Protein AF-K2CW13-F1 (afdb_monomer_lite)

Secondary structure (DSSP, 8-state):
-----------------------------EEEEETTEEEEEEEEEEETTTTHHHHHTSTTTT-HHHHHHHHHHHTTTT--BGGGSSB--BEEEEEETTEEEEEEEETTEEEEEEEETTSEEEEEEEEEPPP----TTHHHHHHHHHHHHHHHHHHHT-

Radius of gyration: 27.87 Å; chains: 1; bounding box: 63×43×88 Å

Structure (mmCIF, N/CA/C/O backbone):
data_AF-K2CW13-F1
#
_entry.id   AF-K2CW13-F1
#
loop_
_atom_site.group_PDB
_atom_site.id
_atom_site.type_symbol
_atom_site.label_atom_id
_atom_site.label_alt_id
_atom_site.label_comp_id
_atom_site.label_asym_id
_atom_site.label_entity_id
_atom_site.label_seq_id
_atom_site.pdbx_PDB_ins_code
_atom_site.Cartn_x
_atom_site.Cartn_y
_atom_site.Cartn_z
_atom_site.occupancy
_atom_site.B_iso_or_equiv
_atom_site.auth_seq_id
_atom_site.auth_comp_id
_atom_site.auth_asym_id
_atom_site.auth_atom_id
_atom_site.pdbx_PDB_model_num
ATOM 1 N N . MET A 1 1 ? 45.386 -23.802 71.457 1.00 42.25 1 MET A N 1
ATOM 2 C CA . MET A 1 1 ? 45.455 -24.164 70.024 1.00 42.25 1 MET A CA 1
ATOM 3 C C . MET A 1 1 ? 44.033 -24.290 69.498 1.00 42.25 1 MET A C 1
ATOM 5 O O . MET A 1 1 ? 43.290 -25.119 70.003 1.00 42.25 1 MET A O 1
ATOM 9 N N . LYS A 1 2 ? 43.620 -23.392 68.598 1.00 40.75 2 LYS A N 1
ATOM 10 C CA . LYS A 1 2 ? 42.256 -23.270 68.054 1.00 40.75 2 LYS A CA 1
ATOM 11 C C . LYS A 1 2 ? 42.367 -23.424 66.534 1.00 40.75 2 LYS A C 1
ATOM 13 O O . LYS A 1 2 ? 43.020 -22.599 65.908 1.00 40.75 2 LYS A O 1
ATOM 18 N N . PHE A 1 3 ? 41.774 -24.471 65.968 1.00 42.25 3 PHE A N 1
ATOM 19 C CA . PHE A 1 3 ? 41.676 -24.670 64.520 1.00 42.25 3 PHE A CA 1
ATOM 20 C C . PHE A 1 3 ? 40.305 -24.183 64.033 1.00 42.25 3 PHE A C 1
ATOM 22 O O . PHE A 1 3 ? 39.299 -24.739 64.475 1.00 42.25 3 PHE A O 1
ATOM 29 N N . PRO A 1 4 ? 40.219 -23.193 63.129 1.00 51.72 4 PRO A N 1
ATOM 30 C CA . PRO A 1 4 ? 38.994 -22.936 62.390 1.00 51.72 4 PRO A CA 1
ATOM 31 C C . PRO A 1 4 ? 39.028 -23.671 61.043 1.00 51.72 4 PRO A C 1
ATOM 33 O O . PRO A 1 4 ? 39.761 -23.305 60.128 1.00 51.72 4 PRO A O 1
ATOM 36 N N . ILE A 1 5 ? 38.196 -24.706 60.924 1.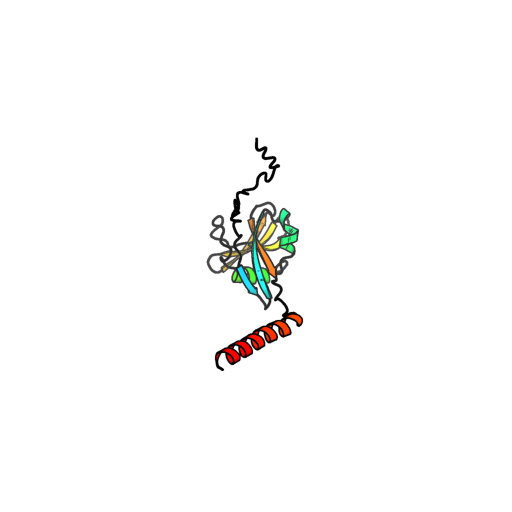00 50.09 5 ILE A N 1
ATOM 37 C CA . ILE A 1 5 ? 37.717 -25.220 59.639 1.00 50.09 5 ILE A CA 1
ATOM 38 C C . ILE A 1 5 ? 36.464 -24.406 59.308 1.00 50.09 5 ILE A C 1
ATOM 40 O O . ILE A 1 5 ? 35.412 -24.641 59.896 1.00 50.09 5 ILE A O 1
ATOM 44 N N . LEU A 1 6 ? 36.557 -23.461 58.373 1.00 47.31 6 LEU A N 1
ATOM 45 C CA . LEU A 1 6 ? 35.381 -22.916 57.696 1.00 47.31 6 LEU A CA 1
ATOM 46 C C . LEU A 1 6 ? 35.555 -23.096 56.194 1.00 47.31 6 LEU A C 1
ATOM 48 O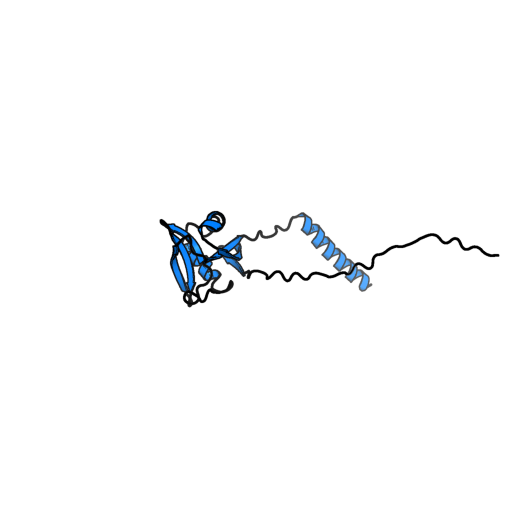 O . LEU A 1 6 ? 36.368 -22.464 55.526 1.00 47.31 6 LEU A O 1
ATOM 52 N N . ARG A 1 7 ? 34.790 -24.075 55.726 1.00 47.31 7 ARG A N 1
ATOM 53 C CA . ARG A 1 7 ? 34.577 -24.469 54.347 1.00 47.31 7 ARG A CA 1
ATOM 54 C C . ARG A 1 7 ? 34.001 -23.294 53.558 1.00 47.31 7 ARG A C 1
ATOM 56 O O . ARG A 1 7 ? 33.029 -22.688 53.988 1.00 47.31 7 ARG A O 1
ATOM 63 N N . SER A 1 8 ? 34.605 -23.049 52.398 1.00 51.62 8 SER A N 1
ATOM 64 C CA . SER A 1 8 ? 33.920 -22.911 51.107 1.00 51.62 8 SER A CA 1
ATOM 65 C C . SER A 1 8 ? 32.455 -22.467 51.188 1.00 51.62 8 SER A C 1
ATOM 67 O O . SER A 1 8 ? 31.573 -23.292 51.408 1.00 51.62 8 SER A O 1
ATOM 69 N N . LEU A 1 9 ? 32.198 -21.185 50.930 1.00 46.78 9 LEU A N 1
ATOM 70 C CA . LEU A 1 9 ? 30.940 -20.739 50.344 1.00 46.78 9 LEU A CA 1
ATOM 71 C C . LEU A 1 9 ? 31.186 -19.504 49.472 1.00 46.78 9 LEU A C 1
ATOM 73 O O . LEU A 1 9 ? 31.734 -18.499 49.914 1.00 46.78 9 LEU A O 1
ATOM 77 N N . ASN A 1 10 ? 30.680 -19.624 48.250 1.00 43.72 10 ASN A N 1
ATOM 78 C CA . ASN A 1 10 ? 30.161 -18.546 47.419 1.00 43.72 10 ASN A CA 1
ATOM 79 C C . ASN A 1 10 ? 31.161 -17.792 46.544 1.00 43.72 10 ASN A C 1
ATOM 81 O O . ASN A 1 10 ? 31.398 -16.594 46.661 1.00 43.72 10 ASN A O 1
ATOM 85 N N . ASN A 1 11 ? 31.629 -18.552 45.553 1.00 42.72 11 ASN A N 1
ATOM 86 C CA . ASN A 1 11 ? 31.643 -18.140 44.152 1.00 42.72 11 ASN A CA 1
ATOM 87 C C . ASN A 1 11 ? 30.624 -17.036 43.812 1.00 42.72 11 ASN A C 1
ATOM 89 O O . ASN A 1 11 ? 29.453 -17.137 44.170 1.00 42.72 11 ASN A O 1
ATOM 93 N N . LEU A 1 12 ? 31.121 -16.065 43.039 1.00 48.78 12 LEU A N 1
ATOM 94 C CA . LEU A 1 12 ? 30.488 -15.384 41.906 1.00 48.78 12 LEU A CA 1
ATOM 95 C C . LEU A 1 12 ? 28.958 -15.254 41.914 1.00 48.78 12 LEU A C 1
ATOM 97 O O . LEU A 1 12 ? 28.261 -16.249 41.771 1.00 48.78 12 LEU A O 1
ATOM 101 N N . LEU A 1 13 ? 28.474 -14.010 41.842 1.00 45.06 13 LEU A N 1
ATOM 102 C CA . LEU A 1 13 ? 27.585 -13.522 40.770 1.00 45.06 13 LEU A CA 1
ATOM 103 C C . LEU A 1 13 ? 27.118 -12.103 41.126 1.00 45.06 13 LEU A C 1
ATOM 105 O O . LEU A 1 13 ? 26.062 -11.910 41.718 1.00 45.06 13 LEU A O 1
ATOM 109 N N . VAL A 1 14 ? 27.888 -11.088 40.735 1.00 48.19 14 VAL A N 1
ATOM 110 C CA .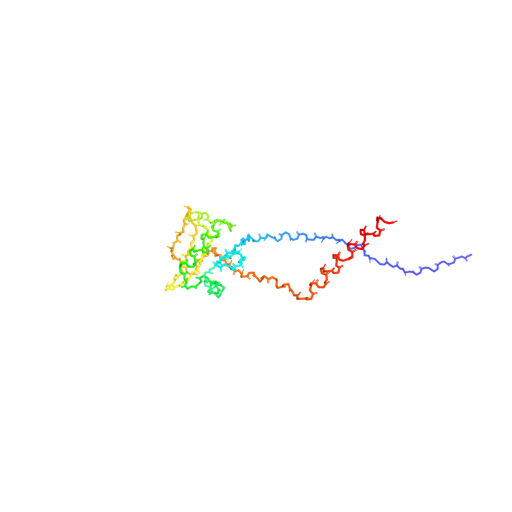 VAL A 1 14 ? 27.300 -9.767 40.473 1.00 48.19 14 VAL A CA 1
ATOM 111 C C . VAL A 1 14 ? 27.113 -9.707 38.965 1.00 48.19 14 VAL A C 1
ATOM 113 O O . VAL A 1 14 ? 28.024 -9.358 38.220 1.00 48.19 14 VAL A O 1
ATOM 116 N N . VAL A 1 15 ? 25.948 -10.178 38.517 1.00 54.81 15 VAL A N 1
ATOM 117 C CA . VAL A 1 15 ? 25.512 -10.096 37.122 1.00 54.81 15 VAL A CA 1
ATOM 118 C C . VAL A 1 15 ? 25.311 -8.624 36.796 1.00 54.81 15 VAL A C 1
ATOM 120 O O . VAL A 1 15 ? 24.417 -7.969 37.329 1.00 54.81 15 VAL A O 1
ATOM 123 N N . SER A 1 16 ? 26.170 -8.100 35.930 1.00 48.97 16 SER A N 1
ATOM 124 C CA . SER A 1 16 ? 26.002 -6.800 35.298 1.00 48.97 16 SER A CA 1
ATOM 125 C C . SER A 1 16 ? 24.709 -6.818 34.482 1.00 48.97 16 SER A C 1
ATOM 127 O O . SER A 1 16 ? 24.643 -7.432 33.419 1.00 48.97 16 SER A O 1
ATOM 129 N N . LEU A 1 17 ? 23.670 -6.153 34.983 1.00 50.22 17 LEU A N 1
ATOM 130 C CA . LEU A 1 17 ? 22.433 -5.922 34.249 1.00 50.22 17 LEU A CA 1
ATOM 131 C C . LEU A 1 17 ? 22.676 -4.799 33.224 1.00 50.22 17 LEU A C 1
ATOM 133 O O . LEU A 1 17 ? 22.233 -3.667 33.405 1.00 50.22 17 LEU A O 1
ATOM 137 N N . LEU A 1 18 ? 23.420 -5.099 32.152 1.00 50.62 18 LEU A N 1
ATOM 138 C CA . LEU A 1 18 ? 23.347 -4.312 30.922 1.00 50.62 18 LEU A CA 1
ATOM 139 C C . LEU A 1 18 ? 21.972 -4.595 30.312 1.00 50.62 18 LEU A C 1
ATOM 141 O O . LEU A 1 18 ? 21.799 -5.522 29.521 1.00 50.62 18 LEU A O 1
ATOM 145 N N . ALA A 1 19 ? 20.976 -3.811 30.719 1.00 56.56 19 ALA A N 1
ATOM 146 C CA . ALA A 1 19 ? 19.743 -3.682 29.967 1.00 56.56 19 ALA A CA 1
ATOM 147 C C . ALA A 1 19 ? 20.119 -3.074 28.613 1.00 56.56 19 ALA A C 1
ATOM 149 O O . ALA A 1 19 ? 20.285 -1.865 28.469 1.00 56.56 19 ALA A O 1
ATOM 150 N N . LEU A 1 20 ? 20.330 -3.954 27.638 1.00 49.06 20 LEU A N 1
ATOM 151 C CA . LEU A 1 20 ? 20.455 -3.620 26.237 1.00 49.06 20 LEU A CA 1
ATOM 152 C C . LEU A 1 20 ? 19.111 -3.004 25.831 1.00 49.06 20 LEU A C 1
ATOM 154 O O . LEU A 1 20 ? 18.177 -3.707 25.453 1.00 49.06 20 LEU A O 1
ATOM 158 N N . THR A 1 21 ? 18.975 -1.686 25.973 1.00 52.69 21 THR A N 1
ATOM 159 C CA . THR A 1 21 ? 17.891 -0.938 25.342 1.00 52.69 21 THR A CA 1
ATOM 160 C C . THR A 1 21 ? 18.175 -0.969 23.849 1.00 52.69 21 THR A C 1
ATOM 162 O O . THR A 1 21 ? 18.742 -0.035 23.287 1.00 52.69 21 THR A O 1
ATOM 165 N N . ALA A 1 22 ? 17.843 -2.091 23.214 1.00 51.03 22 ALA A N 1
ATOM 166 C CA . ALA A 1 22 ? 17.699 -2.164 21.780 1.00 51.03 22 ALA A CA 1
ATOM 167 C C . ALA A 1 22 ? 16.523 -1.249 21.435 1.00 51.03 22 ALA A C 1
ATOM 169 O O . ALA A 1 22 ? 15.362 -1.665 21.454 1.00 51.03 22 ALA A O 1
ATOM 170 N N . SER A 1 23 ? 16.832 0.023 21.191 1.00 44.94 23 SER A N 1
ATOM 171 C CA . SER A 1 23 ? 15.977 0.963 20.487 1.00 44.94 23 SER A CA 1
ATOM 172 C C . SER A 1 23 ? 15.757 0.399 19.087 1.00 44.94 23 SER A C 1
ATOM 174 O O . SER A 1 23 ? 16.433 0.751 18.126 1.00 44.94 23 SER A O 1
ATOM 176 N N . HIS A 1 24 ? 14.828 -0.550 18.985 1.00 48.22 24 HIS A N 1
ATOM 177 C CA . HIS A 1 24 ? 14.263 -0.949 17.713 1.00 48.22 24 HIS A CA 1
ATOM 178 C C . HIS A 1 24 ? 13.614 0.313 17.159 1.00 48.22 24 HIS A C 1
ATOM 180 O O . HIS A 1 24 ? 12.687 0.843 17.772 1.00 48.22 24 HIS A O 1
ATOM 186 N N . ALA A 1 25 ? 14.146 0.833 16.053 1.00 49.09 25 ALA A N 1
ATOM 187 C CA . ALA A 1 25 ? 13.483 1.880 15.299 1.00 49.09 25 ALA A CA 1
ATOM 188 C C . ALA A 1 25 ? 12.070 1.374 14.986 1.00 49.09 25 ALA A C 1
ATOM 190 O O . ALA A 1 25 ? 11.897 0.456 14.183 1.00 49.09 25 ALA A O 1
ATOM 191 N N . GLN A 1 26 ? 11.069 1.889 15.701 1.00 56.00 26 GLN A N 1
ATOM 192 C CA . GLN A 1 26 ? 9.682 1.544 15.441 1.00 56.00 26 GLN A CA 1
ATOM 193 C C . GLN A 1 26 ? 9.359 2.089 14.056 1.00 56.00 26 GLN A C 1
ATOM 195 O O . GLN A 1 26 ? 9.422 3.298 13.831 1.00 56.00 26 GLN A O 1
ATOM 200 N N . ALA A 1 27 ? 9.066 1.190 13.115 1.00 66.31 27 ALA A N 1
ATOM 201 C CA . ALA A 1 27 ? 8.508 1.583 11.833 1.00 66.31 27 ALA A CA 1
ATOM 202 C C . ALA A 1 27 ? 7.269 2.453 12.092 1.00 66.31 27 ALA A C 1
ATOM 204 O O . ALA A 1 27 ? 6.463 2.134 12.974 1.00 66.31 27 ALA A O 1
ATOM 205 N N . ALA A 1 28 ? 7.140 3.561 11.356 1.00 80.00 28 ALA A N 1
ATOM 206 C CA . ALA A 1 28 ? 5.985 4.437 11.479 1.00 80.00 28 ALA A CA 1
ATOM 207 C C . ALA A 1 28 ? 4.705 3.614 11.272 1.00 80.00 28 ALA A C 1
ATOM 209 O O . ALA A 1 28 ? 4.605 2.831 10.323 1.00 80.00 28 ALA A O 1
ATOM 210 N N . SER A 1 29 ? 3.753 3.769 12.189 1.00 87.44 29 SER A N 1
ATOM 211 C CA . SER A 1 29 ? 2.453 3.111 12.115 1.00 87.44 29 SER A CA 1
ATOM 212 C C . SER A 1 29 ? 1.341 4.137 12.257 1.00 87.44 29 SER A C 1
ATOM 214 O O . SER A 1 29 ? 1.481 5.121 12.985 1.00 87.44 29 SER A O 1
ATOM 216 N N . PHE A 1 30 ? 0.244 3.917 11.543 1.00 90.88 30 PHE A N 1
ATOM 217 C CA . PHE A 1 30 ? -0.907 4.809 11.527 1.00 90.88 30 PHE A CA 1
ATOM 218 C C . PHE A 1 30 ? -2.186 3.986 11.603 1.00 90.88 30 PHE A C 1
ATOM 220 O O . PHE A 1 30 ? -2.336 3.006 10.885 1.00 90.88 30 PHE A O 1
ATOM 227 N N . GLN A 1 31 ? -3.117 4.370 12.471 1.00 92.00 31 GLN A N 1
ATOM 228 C CA . GLN A 1 31 ? -4.386 3.665 12.629 1.00 92.00 31 GLN A CA 1
ATOM 229 C C . GLN A 1 31 ? -5.516 4.493 12.027 1.00 92.00 31 GLN A C 1
ATOM 231 O O . GLN A 1 31 ? -5.662 5.669 12.356 1.00 92.00 31 GLN A O 1
ATOM 236 N N . ALA A 1 32 ? -6.333 3.874 11.175 1.00 89.62 32 ALA A N 1
ATOM 237 C CA . ALA A 1 32 ? -7.526 4.506 10.624 1.00 89.62 32 ALA A CA 1
ATOM 238 C C . ALA A 1 32 ? -8.653 3.494 10.411 1.00 89.62 32 ALA A C 1
ATOM 240 O O . ALA A 1 32 ? -8.418 2.333 10.076 1.00 89.62 32 ALA A O 1
ATOM 241 N N . ALA A 1 33 ? -9.889 3.959 10.588 1.00 92.25 33 ALA A N 1
ATOM 242 C CA . ALA A 1 33 ? -11.083 3.186 10.284 1.00 92.25 33 ALA A CA 1
ATOM 243 C C . ALA A 1 33 ? -11.553 3.491 8.856 1.00 92.25 33 ALA A C 1
ATOM 245 O O . ALA A 1 33 ? -11.826 4.644 8.525 1.00 92.25 33 ALA A O 1
ATOM 246 N N . ILE A 1 34 ? -11.669 2.461 8.016 1.00 91.12 34 ILE A N 1
ATOM 247 C CA . ILE A 1 34 ? -12.135 2.579 6.628 1.00 91.12 34 ILE A CA 1
ATOM 248 C C . ILE A 1 34 ? -13.273 1.585 6.426 1.00 91.12 34 ILE A C 1
ATOM 250 O O . ILE A 1 34 ? -13.109 0.388 6.649 1.00 91.12 34 ILE A O 1
ATOM 254 N N . GLY A 1 35 ? -14.453 2.085 6.046 1.00 87.50 35 GLY A N 1
ATOM 255 C CA . GLY A 1 35 ? -15.636 1.238 5.855 1.00 87.50 35 GLY A CA 1
ATOM 256 C C . GLY A 1 35 ? -16.091 0.499 7.122 1.00 87.50 35 GLY A C 1
ATOM 257 O O . GLY A 1 35 ? -16.650 -0.584 7.022 1.00 87.50 35 GLY A O 1
ATOM 258 N N . GLY A 1 36 ? -15.822 1.051 8.312 1.00 86.50 36 GLY A N 1
ATOM 259 C CA . GLY A 1 36 ? -16.175 0.434 9.599 1.00 86.50 36 GLY A CA 1
ATOM 260 C C . GLY A 1 36 ? -15.165 -0.590 10.129 1.00 86.50 36 GLY A C 1
ATOM 261 O O . GLY A 1 36 ? -15.346 -1.094 11.233 1.00 86.50 36 GLY A O 1
ATOM 262 N N . THR A 1 37 ? -14.085 -0.873 9.395 1.00 90.38 37 THR A N 1
ATOM 263 C CA . THR A 1 37 ? -12.985 -1.728 9.862 1.00 90.38 37 THR A CA 1
ATOM 264 C C . THR A 1 37 ? -11.789 -0.874 10.269 1.00 90.38 37 THR A C 1
ATOM 266 O O . THR A 1 37 ? -11.343 -0.028 9.494 1.00 90.38 37 THR A O 1
ATOM 269 N N . SER A 1 38 ? -11.262 -1.099 11.474 1.00 92.50 38 SER A N 1
ATOM 270 C CA . SER A 1 38 ? -10.019 -0.474 11.933 1.00 92.50 38 SER A CA 1
ATOM 271 C C . SER A 1 38 ? -8.813 -1.189 11.337 1.00 92.50 38 SER A C 1
ATOM 273 O O . SER A 1 38 ? -8.672 -2.405 11.470 1.00 92.50 38 SER A O 1
ATOM 275 N N . TYR A 1 39 ? -7.928 -0.427 10.708 1.00 93.75 39 TYR A N 1
ATOM 276 C CA . TYR A 1 39 ? -6.684 -0.918 10.133 1.00 93.75 39 TYR A CA 1
ATOM 277 C C . TYR A 1 39 ? -5.493 -0.265 10.823 1.00 93.75 39 TYR A C 1
ATOM 279 O O . TYR A 1 39 ? -5.491 0.942 11.067 1.00 93.75 39 TYR A O 1
ATOM 287 N N . ASN A 1 40 ? -4.462 -1.066 11.081 1.00 93.88 40 ASN A N 1
ATOM 288 C CA . ASN A 1 40 ? -3.129 -0.576 11.390 1.00 93.88 40 ASN A CA 1
ATOM 289 C C . ASN A 1 40 ? -2.287 -0.603 10.112 1.00 93.88 40 ASN A C 1
ATOM 291 O O . ASN A 1 40 ? -2.059 -1.667 9.532 1.00 93.88 40 ASN A O 1
ATOM 295 N N . PHE A 1 41 ? -1.861 0.574 9.680 1.00 94.25 41 PHE A N 1
ATOM 296 C CA . PHE A 1 41 ? -1.039 0.793 8.509 1.00 94.25 41 PHE A CA 1
ATOM 297 C C . PHE A 1 41 ? 0.428 0.894 8.881 1.00 94.25 41 PHE A C 1
ATOM 299 O O . PHE A 1 41 ? 0.792 1.599 9.820 1.00 94.25 41 PHE A O 1
ATOM 306 N N . THR A 1 42 ? 1.272 0.259 8.081 1.00 93.94 42 THR A N 1
ATOM 307 C CA . THR A 1 42 ? 2.726 0.411 8.109 1.00 93.94 42 THR A CA 1
ATOM 308 C C . THR A 1 42 ? 3.255 0.442 6.678 1.00 93.94 42 THR A C 1
ATOM 310 O O . THR A 1 42 ? 2.491 0.413 5.707 1.00 93.94 42 THR A O 1
ATOM 313 N N . THR A 1 43 ? 4.574 0.523 6.531 1.00 93.31 43 THR A N 1
ATOM 314 C CA . THR A 1 43 ? 5.228 0.473 5.226 1.00 93.31 43 THR A CA 1
ATOM 315 C C . THR A 1 43 ? 6.233 -0.658 5.143 1.00 93.31 43 THR A C 1
ATOM 317 O O . THR A 1 43 ? 6.931 -0.947 6.116 1.00 93.31 43 THR A O 1
ATOM 320 N N . ILE A 1 44 ? 6.369 -1.229 3.952 1.00 93.25 44 ILE A N 1
ATOM 321 C CA . ILE A 1 44 ? 7.473 -2.121 3.595 1.00 93.25 44 ILE A CA 1
ATOM 322 C C . ILE A 1 44 ? 8.244 -1.521 2.423 1.00 93.25 44 ILE A C 1
ATOM 324 O O . ILE A 1 44 ? 7.646 -0.932 1.525 1.00 93.25 44 ILE A O 1
ATOM 328 N N . THR A 1 45 ? 9.565 -1.671 2.421 1.00 92.44 45 THR A N 1
ATOM 329 C CA . THR A 1 45 ? 10.422 -1.213 1.322 1.00 92.44 45 THR A CA 1
ATOM 330 C C . THR A 1 45 ? 11.088 -2.413 0.668 1.00 92.44 45 THR A C 1
ATOM 332 O O . THR A 1 45 ? 11.674 -3.250 1.351 1.00 92.44 45 THR A O 1
ATOM 335 N N . GLY A 1 46 ? 11.004 -2.502 -0.655 1.00 93.12 46 GLY A N 1
ATOM 336 C CA . GLY A 1 46 ? 11.556 -3.617 -1.420 1.00 93.12 46 GLY A CA 1
ATOM 337 C C . GLY A 1 46 ? 11.045 -3.610 -2.851 1.00 93.12 46 GLY A C 1
ATOM 338 O O . GLY A 1 46 ? 10.490 -2.611 -3.310 1.00 93.12 46 GLY A O 1
ATOM 339 N N . THR A 1 47 ? 11.213 -4.723 -3.559 1.00 96.00 47 THR A N 1
AT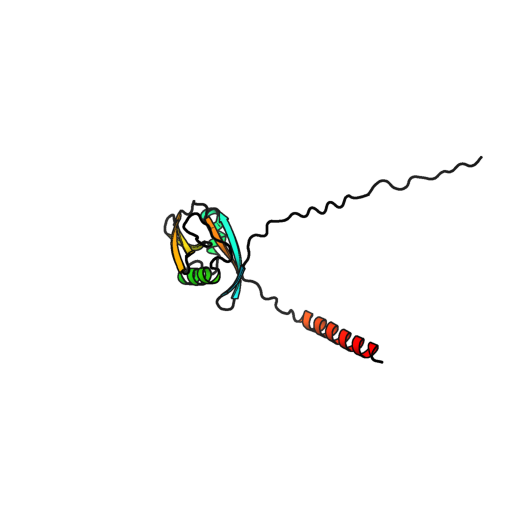OM 340 C CA . THR A 1 47 ? 10.618 -4.882 -4.890 1.00 96.00 47 THR A CA 1
ATOM 341 C C . THR A 1 47 ? 9.181 -5.387 -4.788 1.00 96.00 47 THR A C 1
ATOM 343 O O . THR A 1 47 ? 8.798 -6.014 -3.794 1.00 96.00 47 THR A O 1
ATOM 346 N N . TYR A 1 48 ? 8.370 -5.138 -5.821 1.00 95.88 48 TYR A N 1
ATOM 347 C CA . TYR A 1 48 ? 7.030 -5.725 -5.886 1.00 95.88 48 TYR A CA 1
ATOM 348 C C . TYR A 1 48 ? 7.111 -7.254 -5.952 1.00 95.88 48 TYR A C 1
ATOM 350 O O . TYR A 1 48 ? 6.322 -7.936 -5.307 1.00 95.88 48 TYR A O 1
ATOM 358 N N . ASN A 1 49 ? 8.068 -7.796 -6.714 1.00 96.94 49 ASN A N 1
ATOM 359 C CA . ASN A 1 49 ? 8.219 -9.241 -6.884 1.00 96.94 49 ASN A CA 1
ATOM 360 C C . ASN A 1 49 ? 8.504 -9.960 -5.562 1.00 96.94 49 ASN A C 1
ATOM 362 O O . ASN A 1 49 ? 7.857 -10.967 -5.284 1.00 96.94 49 ASN A O 1
ATOM 366 N N . ASP A 1 50 ? 9.392 -9.417 -4.729 1.00 97.75 50 ASP A N 1
ATOM 367 C CA . ASP A 1 50 ? 9.736 -10.033 -3.440 1.00 97.75 50 ASP A CA 1
ATOM 368 C C . ASP A 1 50 ? 8.574 -9.971 -2.439 1.00 97.75 50 ASP A C 1
ATOM 370 O O . ASP A 1 50 ? 8.434 -10.837 -1.579 1.00 97.75 50 ASP A O 1
ATOM 374 N N . ASN A 1 51 ? 7.710 -8.959 -2.566 1.00 97.19 51 ASN A N 1
ATOM 375 C CA . ASN A 1 51 ? 6.604 -8.707 -1.643 1.00 97.19 51 ASN A CA 1
ATOM 376 C C . ASN A 1 51 ? 5.229 -9.060 -2.229 1.00 97.19 51 ASN A C 1
ATOM 378 O O . ASN A 1 51 ? 4.204 -8.739 -1.625 1.00 97.19 51 ASN A O 1
ATOM 382 N N . GLN A 1 52 ? 5.171 -9.727 -3.387 1.00 97.19 52 GLN A N 1
ATOM 383 C CA . GLN A 1 52 ? 3.934 -9.913 -4.151 1.00 97.19 52 GLN A CA 1
ATOM 384 C C . GLN A 1 52 ? 2.826 -10.564 -3.318 1.00 97.19 52 GLN A C 1
ATOM 386 O O . GLN A 1 52 ? 1.688 -10.098 -3.341 1.00 97.19 52 GLN A O 1
ATOM 391 N N . ALA A 1 53 ? 3.144 -11.622 -2.570 1.00 97.50 53 ALA A N 1
ATOM 392 C CA . ALA A 1 53 ? 2.165 -12.339 -1.753 1.00 97.50 53 ALA A CA 1
ATOM 393 C C . ALA A 1 53 ? 1.537 -11.439 -0.675 1.00 97.50 53 ALA A C 1
ATOM 395 O O . ALA A 1 53 ? 0.335 -11.501 -0.434 1.00 97.50 53 ALA A O 1
ATOM 396 N N . GLN A 1 54 ? 2.334 -10.561 -0.061 1.00 97.12 54 GLN A N 1
ATOM 397 C CA . GLN A 1 54 ? 1.850 -9.617 0.942 1.00 97.12 54 GLN A CA 1
ATOM 398 C C . GLN A 1 54 ? 1.091 -8.444 0.312 1.00 97.12 54 GLN A C 1
ATOM 400 O O . GLN A 1 54 ? 0.086 -8.003 0.859 1.00 97.12 54 GLN A O 1
ATOM 405 N N . LEU A 1 55 ? 1.545 -7.931 -0.833 1.00 97.50 55 LEU A N 1
ATOM 406 C CA . LEU A 1 55 ? 0.883 -6.818 -1.520 1.00 97.50 55 LEU A CA 1
ATOM 407 C C . LEU A 1 55 ? -0.456 -7.241 -2.136 1.00 97.50 55 LEU A C 1
ATOM 409 O O . LEU A 1 55 ? -1.412 -6.473 -2.109 1.00 97.50 55 LEU A O 1
ATOM 413 N N . SER A 1 56 ? -0.545 -8.472 -2.641 1.00 97.38 56 SER A N 1
ATOM 414 C CA . SER A 1 56 ? -1.779 -9.027 -3.212 1.00 97.38 56 SER A CA 1
ATOM 415 C C . SER A 1 56 ? -2.809 -9.476 -2.175 1.00 97.38 56 SER A C 1
ATOM 417 O O . SER A 1 56 ? -3.974 -9.642 -2.523 1.00 97.38 56 SER A O 1
ATOM 419 N N . SER A 1 57 ? -2.416 -9.627 -0.905 1.00 97.38 57 SER A N 1
ATOM 420 C CA . SER A 1 57 ? -3.342 -9.912 0.199 1.00 97.38 57 SER A CA 1
ATOM 421 C C . SER A 1 57 ? -3.957 -8.658 0.823 1.00 97.38 57 SER A C 1
ATOM 423 O O . SER A 1 57 ? -4.802 -8.765 1.713 1.00 97.38 57 SER A O 1
ATOM 425 N N . GLN A 1 58 ? -3.545 -7.466 0.380 1.00 97.50 58 GLN A N 1
ATOM 426 C CA . GLN A 1 58 ? -4.076 -6.213 0.904 1.00 97.50 58 GLN A CA 1
ATOM 427 C C . GLN A 1 58 ? -5.548 -6.028 0.512 1.00 97.50 58 GLN A C 1
ATOM 429 O O . GLN A 1 58 ? -5.933 -6.366 -0.607 1.00 97.50 58 GLN A O 1
ATOM 434 N N . PRO A 1 59 ? -6.382 -5.433 1.386 1.00 96.19 59 PRO A N 1
ATOM 435 C CA . PRO A 1 59 ? -7.827 -5.349 1.167 1.00 96.19 59 PRO A CA 1
ATOM 436 C C . PRO A 1 59 ? -8.220 -4.489 -0.042 1.00 96.19 59 PRO A C 1
ATOM 438 O O . PRO A 1 59 ? -9.315 -4.646 -0.569 1.00 96.19 59 PRO A O 1
ATOM 441 N N . TRP A 1 60 ? -7.343 -3.589 -0.496 1.00 97.31 60 TRP A N 1
ATOM 442 C CA . TRP A 1 60 ? -7.554 -2.784 -1.702 1.00 97.31 60 TRP A CA 1
ATOM 443 C C . TRP A 1 60 ? -7.056 -3.442 -2.994 1.00 97.31 60 TRP A C 1
ATOM 445 O O . TRP A 1 60 ? -7.253 -2.883 -4.076 1.00 97.31 60 TRP A O 1
ATOM 455 N N . PHE A 1 61 ? -6.380 -4.590 -2.914 1.00 97.56 61 PHE A N 1
ATOM 456 C CA . PHE A 1 61 ? -5.839 -5.238 -4.101 1.00 97.56 61 PHE A CA 1
ATOM 457 C C . PHE A 1 61 ? -6.970 -5.686 -5.038 1.00 97.56 61 PHE A C 1
ATOM 459 O O . PHE A 1 61 ? -8.009 -6.178 -4.604 1.00 97.56 61 PHE A O 1
ATOM 466 N N . GLY A 1 62 ? -6.793 -5.465 -6.339 1.00 97.62 62 GLY A N 1
ATOM 467 C CA . GLY A 1 62 ? -7.819 -5.654 -7.364 1.00 97.62 62 GLY A CA 1
ATOM 468 C C . GLY A 1 62 ? -8.753 -4.455 -7.575 1.00 97.62 62 GLY A C 1
ATOM 469 O O . GLY A 1 62 ? -9.579 -4.503 -8.484 1.00 97.62 62 GLY A O 1
ATOM 470 N N . SER A 1 63 ? -8.639 -3.372 -6.792 1.00 97.50 63 SER A N 1
ATOM 471 C CA . SER A 1 63 ? -9.523 -2.205 -6.912 1.00 97.50 63 SER A CA 1
ATOM 472 C C . SER A 1 63 ? -8.784 -0.872 -6.770 1.00 97.50 63 SER A C 1
ATOM 474 O O . SER A 1 63 ? -8.418 -0.445 -5.674 1.00 97.50 63 SER A O 1
ATOM 476 N N . ALA A 1 64 ? -8.641 -0.153 -7.887 1.00 97.25 64 ALA A N 1
ATOM 477 C CA . ALA A 1 64 ? -8.048 1.186 -7.904 1.00 97.25 64 ALA A CA 1
ATOM 478 C C . ALA A 1 64 ? -8.838 2.194 -7.047 1.00 97.25 64 ALA A C 1
ATOM 480 O O . ALA A 1 64 ? -8.246 3.053 -6.396 1.00 97.25 64 ALA A O 1
ATOM 481 N N . SER A 1 65 ? -10.172 2.092 -7.017 1.00 97.06 65 SER A N 1
ATOM 482 C CA . SER A 1 65 ? -11.028 2.987 -6.226 1.00 97.06 65 SER A CA 1
ATOM 483 C C . SER A 1 65 ? -10.879 2.749 -4.723 1.00 97.06 65 SER A C 1
ATOM 485 O O . SER A 1 65 ? -10.856 3.700 -3.937 1.00 97.06 65 SER A O 1
ATOM 487 N N . LEU A 1 66 ? -10.711 1.489 -4.311 1.00 96.50 66 LEU A N 1
ATOM 488 C CA . LEU A 1 66 ? -10.450 1.157 -2.916 1.00 96.50 66 LEU A CA 1
ATOM 489 C C . LEU A 1 66 ? -9.039 1.598 -2.514 1.00 96.50 66 LEU A C 1
ATOM 491 O O . LEU A 1 66 ? -8.876 2.242 -1.482 1.00 96.50 66 LEU A O 1
ATOM 495 N N . ALA A 1 67 ? -8.042 1.371 -3.373 1.00 97.19 67 ALA A N 1
ATOM 496 C CA . ALA A 1 67 ? -6.680 1.855 -3.149 1.00 97.19 67 ALA A CA 1
ATOM 497 C C . ALA A 1 67 ? -6.631 3.384 -3.013 1.00 97.19 67 ALA A C 1
ATOM 499 O O . ALA A 1 67 ? -5.929 3.903 -2.153 1.00 97.19 67 ALA A O 1
ATOM 500 N N . ASN A 1 68 ? -7.440 4.106 -3.793 1.00 96.69 68 ASN A N 1
ATOM 501 C CA . ASN A 1 68 ? -7.599 5.555 -3.688 1.00 96.69 68 ASN A CA 1
ATOM 502 C C . ASN A 1 68 ? -8.175 6.004 -2.339 1.00 96.69 68 ASN A C 1
ATOM 504 O O . ASN A 1 68 ? -7.640 6.914 -1.704 1.00 96.69 68 ASN A O 1
ATOM 508 N N . THR A 1 69 ? -9.224 5.323 -1.876 1.00 96.12 69 THR A N 1
ATOM 509 C CA . THR A 1 69 ? -9.836 5.591 -0.567 1.00 96.12 69 THR A CA 1
ATOM 510 C C . THR A 1 69 ? -8.812 5.411 0.554 1.00 96.12 69 THR A C 1
ATOM 512 O O . THR A 1 69 ? -8.675 6.269 1.426 1.00 96.12 69 THR A O 1
ATOM 515 N N . PHE A 1 70 ? -8.045 4.322 0.497 1.00 95.56 70 PHE A N 1
ATOM 516 C CA . PHE A 1 70 ? -7.003 4.011 1.469 1.00 95.56 70 PHE A CA 1
ATOM 517 C C . PHE A 1 70 ? -5.833 5.004 1.412 1.00 95.56 70 PHE A C 1
ATOM 519 O O . PHE A 1 70 ? -5.426 5.523 2.451 1.00 95.56 70 PHE A O 1
ATOM 526 N N . ALA A 1 71 ? -5.349 5.341 0.216 1.00 94.81 71 ALA A N 1
ATOM 527 C CA . ALA A 1 71 ? -4.289 6.328 0.027 1.00 94.81 71 ALA A CA 1
ATOM 528 C C . ALA A 1 71 ? -4.686 7.715 0.548 1.00 94.81 71 ALA A C 1
ATOM 530 O O . ALA A 1 71 ? -3.884 8.378 1.198 1.00 94.81 71 ALA A O 1
ATOM 531 N N . THR A 1 72 ? -5.934 8.131 0.326 1.00 93.75 72 THR A N 1
ATOM 532 C CA . THR A 1 72 ? -6.462 9.397 0.855 1.00 93.75 72 THR A CA 1
ATOM 533 C C . THR A 1 72 ? -6.541 9.369 2.382 1.00 93.75 72 THR A C 1
ATOM 535 O O . THR A 1 72 ? -6.099 10.310 3.036 1.00 93.75 72 THR A O 1
ATOM 538 N N . ALA A 1 73 ? -7.041 8.276 2.968 1.00 92.56 73 ALA A N 1
ATOM 539 C CA . ALA A 1 73 ? -7.149 8.136 4.420 1.00 92.56 73 ALA A CA 1
ATOM 540 C C . ALA A 1 73 ? -5.779 8.154 5.121 1.00 92.56 73 ALA A C 1
ATOM 542 O O . ALA A 1 73 ? -5.628 8.768 6.176 1.00 92.56 73 ALA A O 1
ATOM 543 N N . VAL A 1 74 ? -4.773 7.502 4.532 1.00 91.69 74 VAL A N 1
ATOM 544 C CA . VAL A 1 74 ? -3.410 7.469 5.080 1.00 91.69 74 VAL A CA 1
ATOM 545 C C . VAL A 1 74 ? -2.654 8.769 4.800 1.00 91.69 74 VAL A C 1
ATOM 547 O O . VAL A 1 74 ? -1.916 9.238 5.670 1.00 91.69 74 VAL A O 1
ATOM 550 N N . SER A 1 75 ? -2.858 9.393 3.637 1.00 89.56 75 SER A N 1
ATOM 551 C CA . SER A 1 75 ? -2.167 10.619 3.220 1.00 89.56 75 SER A CA 1
ATOM 552 C C . SER A 1 75 ? -0.640 10.504 3.413 1.00 89.56 75 SER A C 1
ATOM 554 O O . SER A 1 75 ? -0.018 9.576 2.899 1.00 89.56 75 SER A O 1
ATOM 556 N N . PHE A 1 76 ? -0.033 11.413 4.186 1.00 85.19 76 PHE A N 1
ATOM 557 C CA . PHE A 1 76 ? 1.393 11.415 4.535 1.00 85.19 76 PHE A CA 1
ATOM 558 C C . PHE A 1 76 ? 1.681 10.912 5.961 1.00 85.19 76 PHE A C 1
ATOM 560 O O . PHE A 1 76 ? 2.799 11.066 6.447 1.00 85.19 76 PHE A O 1
ATOM 567 N N . ASN A 1 77 ? 0.709 10.308 6.659 1.00 85.88 77 ASN A N 1
ATOM 568 C CA . ASN A 1 77 ? 0.889 9.886 8.060 1.00 85.88 77 ASN A CA 1
ATOM 569 C C . ASN A 1 77 ? 1.968 8.803 8.242 1.00 85.88 77 ASN A C 1
ATOM 571 O O . ASN A 1 77 ? 2.523 8.660 9.326 1.00 85.88 77 ASN A O 1
ATOM 575 N N . LEU A 1 78 ? 2.288 8.060 7.181 1.00 83.44 78 LEU A N 1
ATOM 576 C CA . LEU A 1 78 ? 3.376 7.076 7.149 1.00 83.44 78 LEU A CA 1
ATOM 577 C C . LEU A 1 78 ? 4.673 7.637 6.534 1.00 83.44 78 LEU A C 1
ATOM 579 O O . LEU A 1 78 ? 5.584 6.881 6.206 1.00 83.44 78 LEU A O 1
ATOM 583 N N . GLY A 1 79 ? 4.757 8.958 6.367 1.00 80.31 79 GLY A N 1
ATOM 584 C CA . GLY A 1 79 ? 5.849 9.647 5.689 1.00 80.31 79 GLY A CA 1
ATOM 585 C C . GLY A 1 79 ? 5.627 9.805 4.184 1.00 80.31 79 GLY A C 1
ATOM 586 O O . GLY A 1 79 ? 4.630 9.356 3.618 1.00 80.31 79 GLY A O 1
ATOM 587 N N . GLY A 1 80 ? 6.576 10.476 3.538 1.00 69.81 80 GLY A N 1
ATOM 588 C CA . GLY A 1 80 ? 6.618 10.661 2.093 1.00 69.81 80 GLY A CA 1
ATOM 589 C C . GLY A 1 80 ? 8.029 10.433 1.565 1.00 69.81 80 GLY A C 1
ATOM 590 O O . GLY A 1 80 ? 9.021 10.713 2.238 1.00 69.81 80 GLY A O 1
ATOM 591 N N . THR A 1 81 ? 8.124 9.915 0.349 1.00 60.22 81 THR A N 1
ATOM 592 C CA . THR A 1 81 ? 9.382 9.779 -0.384 1.00 60.22 81 THR A CA 1
ATOM 593 C C . THR A 1 81 ? 9.592 11.022 -1.244 1.00 60.22 81 THR A C 1
ATOM 595 O O . THR A 1 81 ? 8.819 11.293 -2.162 1.00 60.22 81 THR A O 1
ATOM 598 N N . VAL A 1 82 ? 10.665 11.768 -0.970 1.00 53.25 82 VAL A N 1
ATOM 599 C CA . VAL A 1 82 ? 11.033 13.002 -1.695 1.00 53.25 82 VAL A CA 1
ATOM 600 C C . VAL A 1 82 ? 11.504 12.761 -3.135 1.00 53.25 82 VAL A C 1
ATOM 602 O O . VAL A 1 82 ? 11.519 13.689 -3.937 1.00 53.25 82 VAL A O 1
ATOM 605 N N . ASN A 1 83 ? 11.841 11.520 -3.497 1.00 48.75 83 ASN A N 1
ATOM 606 C CA . ASN A 1 83 ? 12.487 11.200 -4.777 1.00 48.75 83 ASN A CA 1
ATOM 607 C C . ASN A 1 83 ? 11.599 11.383 -6.024 1.00 48.75 83 ASN A C 1
ATOM 609 O O . ASN A 1 83 ? 12.127 11.372 -7.130 1.00 48.75 83 ASN A O 1
ATOM 613 N N . PHE A 1 84 ? 10.281 11.566 -5.875 1.00 51.62 84 PHE A N 1
ATOM 614 C CA . PHE A 1 84 ? 9.339 11.653 -7.004 1.00 51.62 84 PHE A CA 1
ATOM 615 C C . PHE A 1 84 ? 8.311 12.786 -6.857 1.00 51.62 84 PHE A C 1
ATOM 617 O O . PHE A 1 84 ? 7.204 12.685 -7.376 1.00 51.62 84 PHE A O 1
ATOM 624 N N . GLY A 1 85 ? 8.677 13.856 -6.142 1.00 58.03 85 GLY A N 1
ATOM 625 C CA . GLY A 1 85 ? 7.743 14.915 -5.755 1.00 58.03 85 GLY A CA 1
ATOM 626 C C . GLY A 1 85 ? 6.810 14.408 -4.661 1.00 58.03 85 GLY A C 1
ATOM 627 O O . GLY A 1 85 ? 5.724 13.941 -4.966 1.00 58.03 85 GLY A O 1
ATOM 628 N N . GLU A 1 86 ? 7.292 14.426 -3.411 1.00 70.81 86 GLU A N 1
ATOM 629 C CA . GLU A 1 86 ? 6.570 14.028 -2.185 1.00 70.81 86 GLU A CA 1
ATOM 630 C C . GLU A 1 86 ? 5.408 13.049 -2.430 1.00 70.81 86 GLU A C 1
ATOM 632 O O . GLU A 1 86 ? 4.231 13.404 -2.351 1.00 70.81 86 GLU A O 1
ATOM 637 N N . LEU A 1 87 ? 5.740 11.802 -2.777 1.00 82.38 87 LEU A N 1
ATOM 638 C CA . LEU A 1 87 ? 4.744 10.737 -2.846 1.00 82.38 87 LEU A CA 1
ATOM 639 C C . LEU A 1 87 ? 4.647 10.072 -1.479 1.00 82.38 87 LEU A C 1
ATOM 641 O O . LEU A 1 87 ? 5.664 9.643 -0.925 1.00 82.38 87 LEU A O 1
ATOM 645 N N . GLY A 1 88 ? 3.429 9.949 -0.960 1.00 85.75 88 GLY A N 1
ATOM 646 C CA . GLY A 1 88 ? 3.128 9.040 0.138 1.00 85.75 88 GLY A CA 1
ATOM 647 C C . GLY A 1 88 ? 3.401 7.577 -0.249 1.00 85.75 88 GLY A C 1
ATOM 648 O O . GLY A 1 88 ? 3.753 7.282 -1.398 1.00 85.75 88 GLY A O 1
ATOM 649 N N . PRO A 1 89 ? 3.239 6.633 0.688 1.00 90.19 89 PRO A N 1
ATOM 650 C CA . PRO A 1 89 ? 3.465 5.221 0.411 1.00 90.19 89 PRO A CA 1
ATOM 651 C C . PRO A 1 89 ? 2.554 4.707 -0.707 1.00 90.19 89 PRO A C 1
ATOM 653 O O . PRO A 1 89 ? 1.415 5.155 -0.863 1.00 90.19 89 PRO A O 1
ATOM 656 N N . MET A 1 90 ? 3.050 3.738 -1.474 1.00 93.44 90 MET A N 1
ATOM 657 C CA . MET A 1 90 ? 2.335 3.206 -2.632 1.00 93.44 90 MET A CA 1
ATOM 658 C C . MET A 1 90 ? 1.339 2.118 -2.228 1.00 93.44 90 MET A C 1
ATOM 660 O O . MET A 1 90 ? 1.709 1.094 -1.654 1.00 93.44 90 MET A O 1
ATOM 664 N N . PHE A 1 91 ? 0.077 2.302 -2.599 1.00 96.62 91 PHE A N 1
ATOM 665 C CA . PHE A 1 91 ? -0.989 1.315 -2.464 1.00 96.62 91 PHE A CA 1
ATOM 666 C C . PHE A 1 91 ? -1.069 0.521 -3.766 1.00 96.62 91 PHE A C 1
ATOM 668 O O . PHE A 1 91 ? -1.793 0.891 -4.692 1.00 96.62 91 PHE A O 1
ATOM 675 N N . ALA A 1 92 ? -0.271 -0.545 -3.862 1.00 97.62 92 ALA A N 1
ATOM 676 C CA . ALA A 1 92 ? -0.294 -1.435 -5.020 1.00 97.62 92 ALA A CA 1
ATOM 677 C C . ALA A 1 92 ? -1.659 -2.130 -5.112 1.00 97.62 92 ALA A C 1
ATOM 679 O O . ALA A 1 92 ? -2.114 -2.711 -4.127 1.00 97.62 92 ALA A O 1
ATOM 680 N N . TYR A 1 93 ? -2.306 -2.071 -6.277 1.00 97.94 93 TYR A N 1
ATOM 681 C CA . TYR A 1 93 ? -3.657 -2.610 -6.470 1.00 97.94 93 TYR A CA 1
ATOM 682 C C . TYR A 1 93 ? -3.779 -3.581 -7.644 1.00 97.94 93 TYR A C 1
ATOM 684 O O . TYR A 1 93 ? -4.823 -4.205 -7.805 1.00 97.94 93 TYR A O 1
ATOM 692 N N . GLY A 1 94 ? -2.753 -3.726 -8.477 1.00 97.31 94 GLY A N 1
ATOM 693 C CA . GLY A 1 94 ? -2.821 -4.616 -9.629 1.00 97.31 94 GLY A CA 1
ATOM 694 C C . GLY A 1 94 ? -1.485 -4.776 -10.330 1.00 97.31 94 GLY A C 1
ATOM 695 O O . GLY A 1 94 ? -0.485 -4.179 -9.935 1.00 97.31 94 GLY A O 1
ATOM 696 N N . VAL A 1 95 ? -1.479 -5.595 -11.376 1.00 96.88 95 VAL A N 1
ATOM 697 C CA . VAL A 1 95 ? -0.320 -5.838 -12.239 1.00 96.88 95 VAL A CA 1
ATOM 698 C C . VAL A 1 95 ? -0.800 -5.872 -13.682 1.00 96.88 95 VAL A C 1
ATOM 700 O O . VAL A 1 95 ? -1.787 -6.546 -13.979 1.00 96.88 95 VAL A O 1
ATOM 703 N N . ILE A 1 96 ? -0.099 -5.156 -14.558 1.00 95.50 96 ILE A N 1
ATOM 704 C CA . ILE A 1 96 ? -0.282 -5.201 -16.010 1.00 95.50 96 ILE A CA 1
ATOM 705 C C . ILE A 1 96 ? 1.106 -5.427 -16.609 1.00 95.50 96 ILE A C 1
ATOM 707 O O . ILE A 1 96 ? 2.029 -4.655 -16.355 1.00 95.50 96 ILE A O 1
ATOM 711 N N . ASP A 1 97 ? 1.267 -6.522 -17.350 1.00 93.50 97 ASP A N 1
ATOM 712 C CA . ASP A 1 97 ? 2.542 -6.942 -17.935 1.00 93.50 97 ASP A CA 1
ATOM 713 C C . ASP A 1 97 ? 3.695 -7.006 -16.902 1.00 93.50 97 ASP A C 1
ATOM 715 O O . ASP A 1 97 ? 3.655 -7.771 -15.928 1.00 93.50 97 ASP A O 1
ATOM 719 N N . SER A 1 98 ? 4.748 -6.212 -17.117 1.00 93.88 98 SER A N 1
ATOM 720 C CA . SER A 1 98 ? 5.934 -6.112 -16.260 1.00 93.88 98 SER A CA 1
ATOM 721 C C . SER A 1 98 ? 5.829 -5.044 -15.168 1.00 93.88 98 SER A C 1
ATOM 723 O O . SER A 1 98 ? 6.800 -4.827 -14.436 1.00 93.88 98 SER A O 1
ATOM 725 N N . GLU A 1 99 ? 4.677 -4.391 -15.030 1.00 96.69 99 GLU A N 1
ATOM 726 C CA . GLU A 1 99 ? 4.482 -3.265 -14.120 1.00 96.69 99 GLU A CA 1
ATOM 727 C C . GLU A 1 99 ? 3.409 -3.553 -13.071 1.00 96.69 99 GLU A C 1
ATOM 729 O O . GLU A 1 99 ? 2.390 -4.192 -13.340 1.00 96.69 99 GLU A O 1
ATOM 734 N N . PHE A 1 100 ? 3.627 -3.066 -11.851 1.00 96.69 100 PHE A N 1
ATOM 735 C CA . PHE A 1 100 ? 2.564 -3.006 -10.855 1.00 96.69 100 PHE A CA 1
ATOM 736 C C . PHE A 1 100 ? 1.849 -1.661 -10.960 1.00 96.69 100 PHE A C 1
ATOM 738 O O . PHE A 1 100 ? 2.464 -0.627 -11.213 1.00 96.69 100 PHE A O 1
ATOM 745 N N . GLN A 1 101 ? 0.542 -1.690 -10.748 1.00 97.81 101 GLN A N 1
ATOM 746 C CA . GLN A 1 101 ? -0.326 -0.524 -10.700 1.00 97.81 101 GLN A CA 1
ATOM 747 C C . GLN A 1 101 ? -0.459 -0.064 -9.245 1.00 97.81 101 GLN A C 1
ATOM 749 O O . GLN A 1 101 ? -0.643 -0.900 -8.348 1.00 97.81 101 GLN A O 1
ATOM 754 N N . TYR A 1 102 ? -0.381 1.242 -8.992 1.00 96.38 102 TYR A N 1
ATOM 755 C CA . TYR A 1 102 ? -0.461 1.795 -7.642 1.00 96.38 102 TYR A CA 1
ATOM 756 C C . TYR A 1 102 ? -1.253 3.097 -7.571 1.00 96.38 102 TYR A C 1
ATOM 758 O O . TYR A 1 102 ? -1.390 3.831 -8.549 1.00 96.38 102 TYR A O 1
ATOM 766 N N . VAL A 1 103 ? -1.732 3.399 -6.365 1.00 96.38 103 VAL A N 1
ATOM 767 C CA . VAL A 1 103 ? -2.191 4.737 -5.990 1.00 96.38 103 VAL A CA 1
ATOM 768 C C . VAL A 1 103 ? -1.298 5.280 -4.878 1.00 96.38 103 VAL A C 1
ATOM 770 O O . VAL A 1 103 ? -0.916 4.538 -3.977 1.00 96.38 103 VAL A O 1
ATOM 773 N N . ALA A 1 104 ? -0.943 6.559 -4.934 1.00 93.62 104 ALA A N 1
ATOM 774 C CA . ALA A 1 104 ? -0.222 7.246 -3.862 1.00 93.62 104 ALA A CA 1
ATOM 775 C C . ALA A 1 104 ? -0.835 8.624 -3.607 1.00 93.62 104 ALA A C 1
ATOM 777 O O . ALA A 1 104 ? -1.420 9.223 -4.508 1.00 93.62 104 ALA A O 1
ATOM 778 N N . TYR A 1 105 ? -0.698 9.131 -2.384 1.00 91.69 105 TYR A N 1
ATOM 779 C CA . TYR A 1 105 ? -1.091 10.498 -2.054 1.00 91.69 105 TYR A CA 1
ATOM 780 C C . TYR A 1 105 ? 0.030 11.480 -2.419 1.00 91.69 105 TYR A C 1
ATOM 782 O O . TYR A 1 105 ? 1.202 11.188 -2.190 1.00 91.69 105 TYR A O 1
ATOM 790 N N . SER A 1 106 ? -0.315 12.624 -3.005 1.00 89.25 106 SER A N 1
ATOM 791 C CA . SER A 1 106 ? 0.621 13.659 -3.447 1.00 89.25 106 SER A CA 1
ATOM 792 C C . SER A 1 106 ? -0.082 15.016 -3.530 1.00 89.25 106 SER A C 1
ATOM 794 O O . SER A 1 106 ? -1.177 15.111 -4.081 1.00 89.25 106 SER A O 1
ATOM 796 N N . PHE A 1 107 ? 0.529 16.070 -2.978 1.00 82.94 107 PHE A N 1
ATOM 797 C CA . PHE A 1 107 ? 0.059 17.466 -3.070 1.00 82.94 107 PHE A CA 1
ATOM 798 C C . PHE A 1 107 ? -1.455 17.684 -2.850 1.00 82.94 107 PHE A C 1
ATOM 800 O O . PHE A 1 107 ? -2.096 18.444 -3.571 1.00 82.94 107 PHE A O 1
ATOM 807 N N . GLY A 1 108 ? -2.049 17.025 -1.850 1.00 84.38 108 GLY A N 1
ATOM 808 C CA . GLY A 1 108 ? -3.475 17.203 -1.533 1.00 84.38 108 GLY A CA 1
ATOM 809 C C . GLY A 1 108 ? -4.438 16.346 -2.363 1.00 84.38 108 GLY A C 1
ATOM 810 O O . GLY A 1 108 ? -5.650 16.488 -2.224 1.00 84.38 108 GLY A O 1
ATOM 811 N N . SER A 1 109 ? -3.921 15.475 -3.230 1.00 90.06 109 SER A N 1
ATOM 812 C CA . SER A 1 109 ? -4.702 14.578 -4.079 1.00 90.06 109 SER A CA 1
ATOM 813 C C . SER A 1 109 ? -4.056 13.191 -4.149 1.00 90.06 109 SER A C 1
ATOM 815 O O . SER A 1 109 ? -3.035 12.917 -3.523 1.00 90.06 109 SER A O 1
ATOM 817 N N . THR A 1 110 ? -4.660 12.289 -4.910 1.00 92.88 110 THR A N 1
ATOM 818 C CA . THR A 1 110 ? -4.104 10.972 -5.217 1.00 92.88 110 THR A CA 1
ATOM 819 C C . THR A 1 110 ? -3.660 10.906 -6.671 1.00 92.88 110 THR A C 1
ATOM 821 O O . THR A 1 110 ? -4.292 11.470 -7.564 1.00 92.88 110 THR A O 1
ATOM 824 N N . VAL A 1 111 ? -2.570 10.187 -6.911 1.00 93.44 111 VAL A N 1
ATOM 825 C CA . VAL A 1 111 ? -2.060 9.873 -8.247 1.00 93.44 111 VAL A CA 1
ATOM 826 C C . VAL A 1 111 ? -2.177 8.377 -8.486 1.00 93.44 111 VAL A C 1
ATOM 828 O O . VAL A 1 111 ? -1.928 7.585 -7.579 1.00 93.44 111 VAL A O 1
ATOM 831 N N . ASN A 1 112 ? -2.562 7.996 -9.700 1.00 95.19 112 ASN A N 1
ATOM 832 C CA . ASN A 1 112 ? -2.634 6.608 -10.143 1.00 95.19 112 ASN A CA 1
ATOM 833 C C . ASN A 1 112 ? -1.655 6.426 -11.302 1.00 95.19 112 ASN A C 1
ATOM 835 O O . ASN A 1 112 ? -1.708 7.189 -12.268 1.00 95.19 112 ASN A O 1
ATOM 839 N N . ASN A 1 113 ? -0.734 5.480 -11.166 1.00 94.12 113 ASN A N 1
ATOM 840 C CA . ASN A 1 113 ? 0.304 5.225 -12.155 1.00 94.12 113 ASN A CA 1
ATOM 841 C C . ASN A 1 113 ? 0.815 3.781 -12.020 1.00 94.12 113 ASN A C 1
ATOM 843 O O . ASN A 1 113 ? 0.330 3.004 -11.189 1.00 94.12 113 ASN A O 1
ATOM 847 N N . SER A 1 114 ? 1.815 3.430 -12.817 1.00 95.12 114 SER A N 1
ATOM 848 C CA . SER A 1 114 ? 2.485 2.141 -12.778 1.00 95.12 114 SER A CA 1
ATOM 849 C C . SER A 1 114 ? 4.001 2.279 -12.716 1.00 95.12 114 SER A C 1
ATOM 851 O O . SER A 1 114 ? 4.583 3.291 -13.109 1.00 95.12 114 SER A O 1
ATOM 853 N N . PHE A 1 115 ? 4.642 1.257 -12.156 1.00 94.25 115 PHE A N 1
ATOM 854 C CA . PHE A 1 115 ? 6.093 1.170 -12.057 1.00 94.25 115 PHE A CA 1
ATOM 855 C C . PHE A 1 115 ? 6.586 -0.250 -12.305 1.00 94.25 115 PHE A C 1
ATOM 857 O O . PHE A 1 115 ? 5.859 -1.231 -12.131 1.00 94.25 115 PHE A O 1
ATOM 864 N N . SER A 1 116 ? 7.866 -0.357 -12.667 1.00 95.31 116 SER A N 1
ATOM 865 C CA . SER A 1 116 ? 8.533 -1.645 -12.841 1.00 95.31 116 SER A CA 1
ATOM 866 C C . SER A 1 116 ? 8.438 -2.494 -11.577 1.00 95.31 116 SER A C 1
ATOM 868 O O . SER A 1 116 ? 8.737 -2.041 -10.474 1.00 95.31 116 SER A O 1
ATOM 870 N N . ARG A 1 117 ? 8.127 -3.780 -11.734 1.00 95.00 117 ARG A N 1
ATOM 871 C CA . ARG A 1 117 ? 8.071 -4.729 -10.611 1.00 95.00 117 ARG A CA 1
ATOM 872 C C . ARG A 1 117 ? 9.427 -5.029 -9.965 1.00 95.00 117 ARG A C 1
ATOM 874 O O . ARG A 1 117 ? 9.462 -5.614 -8.883 1.00 95.00 117 ARG A O 1
ATOM 881 N N . THR A 1 118 ? 10.522 -4.659 -10.627 1.00 95.75 118 THR A N 1
ATOM 882 C CA . THR A 1 118 ? 11.898 -4.906 -10.172 1.00 95.75 118 THR A CA 1
ATOM 883 C C . THR A 1 118 ? 12.534 -3.710 -9.469 1.00 95.75 118 THR A C 1
ATOM 885 O O . THR A 1 118 ? 13.610 -3.855 -8.897 1.00 95.75 118 THR A O 1
ATOM 888 N N . GLY A 1 119 ? 11.896 -2.536 -9.503 1.00 90.94 119 GLY A N 1
ATOM 889 C CA . GLY A 1 119 ? 12.374 -1.372 -8.763 1.00 90.94 119 GLY A CA 1
ATOM 890 C C . GLY A 1 119 ? 12.102 -1.502 -7.264 1.00 90.94 119 GLY A C 1
ATOM 891 O O . GLY A 1 119 ? 11.168 -2.192 -6.851 1.00 90.94 119 GLY A O 1
ATOM 892 N N . THR A 1 120 ? 12.915 -0.827 -6.454 1.00 92.44 120 THR A N 1
ATOM 893 C CA . THR A 1 120 ? 12.717 -0.745 -5.004 1.00 92.44 120 THR A CA 1
ATOM 894 C C . THR A 1 120 ? 11.825 0.444 -4.671 1.00 92.44 120 THR A C 1
ATOM 896 O O . THR A 1 120 ? 12.186 1.588 -4.949 1.00 92.44 120 THR A O 1
ATOM 899 N N . TYR A 1 121 ? 10.686 0.176 -4.038 1.00 91.50 121 TYR A N 1
ATOM 900 C CA . TYR A 1 121 ? 9.695 1.179 -3.651 1.00 91.50 121 TYR A CA 1
ATOM 901 C C . TYR A 1 121 ? 9.224 0.955 -2.216 1.00 91.50 121 TYR A C 1
ATOM 903 O O . TYR A 1 121 ? 9.431 -0.114 -1.640 1.00 91.50 121 TYR A O 1
ATOM 911 N N . THR A 1 122 ? 8.580 1.973 -1.646 1.00 92.12 122 THR A N 1
ATOM 912 C CA . THR A 1 122 ? 7.934 1.895 -0.333 1.00 92.12 122 THR A CA 1
ATOM 913 C C . THR A 1 122 ? 6.431 1.727 -0.519 1.00 92.12 122 THR A C 1
ATOM 915 O O . THR A 1 122 ? 5.751 2.618 -1.030 1.00 92.12 122 THR A O 1
ATOM 918 N N . PHE A 1 123 ? 5.915 0.582 -0.088 1.00 93.38 123 PHE A N 1
ATOM 919 C CA . PHE A 1 123 ? 4.512 0.210 -0.199 1.00 93.38 123 PHE A CA 1
ATOM 920 C C . PHE A 1 123 ? 3.796 0.385 1.134 1.00 93.38 123 PHE A C 1
ATOM 922 O O . PHE A 1 123 ? 4.357 0.064 2.183 1.00 93.38 123 PHE A O 1
ATOM 929 N N . ALA A 1 124 ? 2.545 0.837 1.089 1.00 94.81 124 ALA A N 1
ATOM 930 C CA . ALA A 1 124 ? 1.642 0.727 2.224 1.00 94.81 124 ALA A CA 1
ATOM 931 C C . ALA A 1 124 ? 1.208 -0.727 2.401 1.00 94.81 124 ALA A C 1
ATOM 933 O O . ALA A 1 124 ? 0.899 -1.422 1.431 1.00 94.81 124 ALA A O 1
ATOM 934 N N . VAL A 1 125 ? 1.128 -1.163 3.652 1.00 95.31 125 VAL A N 1
ATOM 935 C CA . VAL A 1 125 ? 0.487 -2.419 4.037 1.00 95.31 125 VAL A CA 1
ATOM 936 C C . VAL A 1 125 ? -0.399 -2.166 5.245 1.00 95.31 125 VAL A C 1
ATOM 938 O O . VAL A 1 125 ? -0.108 -1.308 6.077 1.00 95.31 125 VAL A O 1
ATOM 941 N N . ALA A 1 126 ? -1.499 -2.897 5.327 1.00 95.69 126 ALA A N 1
ATOM 942 C CA . ALA A 1 126 ? -2.475 -2.786 6.386 1.00 95.69 126 ALA A CA 1
ATOM 943 C C . ALA A 1 126 ? -2.740 -4.148 7.010 1.00 95.69 126 ALA A C 1
ATOM 945 O O . ALA A 1 126 ? -2.765 -5.181 6.341 1.00 95.69 126 ALA A O 1
ATOM 946 N N . GLN A 1 127 ? -2.994 -4.126 8.309 1.00 92.94 127 GLN A N 1
ATOM 947 C CA . GLN A 1 127 ? -3.521 -5.263 9.043 1.00 92.94 127 GLN A CA 1
ATOM 948 C C . GLN A 1 127 ? -4.827 -4.835 9.694 1.00 92.94 127 GLN A C 1
ATOM 950 O O . GLN A 1 127 ? -4.872 -3.818 10.391 1.00 92.94 127 GLN A O 1
ATOM 955 N N . ALA A 1 128 ? -5.898 -5.590 9.448 1.00 89.38 128 ALA A N 1
ATOM 956 C CA . ALA A 1 128 ? -7.148 -5.384 10.161 1.00 89.38 128 ALA A CA 1
ATOM 957 C C . ALA A 1 128 ? -6.896 -5.629 11.652 1.00 89.38 128 ALA A C 1
ATOM 959 O O . ALA A 1 128 ? -6.403 -6.690 12.043 1.00 89.38 128 ALA A O 1
ATOM 960 N N . GLN A 1 129 ? -7.207 -4.641 12.485 1.00 84.38 129 GLN A N 1
ATOM 961 C CA . GLN A 1 129 ? -7.149 -4.824 13.923 1.00 84.38 129 GLN A CA 1
ATOM 962 C C . GLN A 1 129 ? -8.352 -5.653 14.343 1.00 84.38 129 GLN A C 1
ATOM 964 O O . GLN A 1 129 ? -9.499 -5.277 14.097 1.00 84.38 129 GLN A O 1
ATOM 969 N N . GLN A 1 130 ? -8.086 -6.779 14.997 1.00 74.50 130 GLN A N 1
ATOM 970 C CA . GLN A 1 130 ? -9.145 -7.486 15.692 1.00 74.50 130 GLN A CA 1
ATOM 971 C C . GLN A 1 130 ? -9.568 -6.621 16.874 1.00 74.50 130 GLN A C 1
ATOM 973 O O . GLN A 1 130 ? -8.756 -6.309 17.746 1.00 74.50 130 GLN A O 1
ATOM 978 N N . VAL A 1 131 ? -10.826 -6.183 16.865 1.00 67.62 131 VAL A N 1
ATOM 979 C CA . VAL A 1 131 ? -11.442 -5.585 18.046 1.00 67.62 131 VAL A CA 1
ATOM 980 C C . VAL A 1 131 ? -11.450 -6.689 19.098 1.00 67.62 131 VAL A C 1
ATOM 982 O O . VAL A 1 131 ? -12.024 -7.740 18.812 1.00 67.62 131 VAL A O 1
ATOM 985 N N . PRO A 1 132 ? -10.805 -6.513 20.267 1.00 61.12 132 PRO A N 1
ATOM 986 C CA . PRO A 1 132 ? -10.907 -7.497 21.328 1.00 61.12 132 PRO A CA 1
ATOM 987 C C . PRO A 1 132 ? -12.386 -7.670 21.644 1.00 61.12 132 PRO A C 1
ATOM 989 O O . PRO A 1 132 ? -13.039 -6.734 22.114 1.00 61.12 132 PRO A O 1
ATOM 992 N N . GLU A 1 133 ? -12.934 -8.842 21.337 1.00 66.88 133 GLU A N 1
ATOM 993 C CA . GLU A 1 133 ? -14.223 -9.206 21.891 1.00 66.88 133 GLU A CA 1
ATOM 994 C C . GLU A 1 133 ? -14.047 -9.146 23.410 1.00 66.88 133 GLU A C 1
ATOM 996 O O . GLU A 1 133 ? -13.065 -9.663 23.951 1.00 66.88 133 GLU A O 1
ATOM 1001 N N . ILE A 1 134 ? -14.942 -8.438 24.105 1.00 61.16 134 ILE A N 1
ATOM 1002 C CA . ILE A 1 134 ? -15.014 -8.556 25.559 1.00 61.16 134 ILE A CA 1
ATOM 1003 C C . ILE A 1 134 ? -15.436 -9.995 25.797 1.00 61.16 134 ILE A C 1
ATOM 1005 O O . ILE A 1 134 ? -16.620 -10.324 25.740 1.00 61.16 134 ILE A O 1
ATOM 1009 N N . ASP A 1 135 ? -14.444 -10.851 26.002 1.00 59.56 135 ASP A N 1
ATOM 1010 C CA . ASP A 1 135 ? -14.667 -12.241 26.322 1.00 59.56 135 ASP A CA 1
ATOM 1011 C C . ASP A 1 135 ? -15.552 -12.246 27.573 1.00 59.56 135 ASP A C 1
ATOM 1013 O O . ASP A 1 135 ? -15.246 -11.564 28.561 1.00 59.56 135 ASP A O 1
ATOM 1017 N N . GLY A 1 136 ? -16.698 -12.932 27.530 1.00 60.28 136 GLY A N 1
ATOM 1018 C CA . GLY A 1 136 ? -17.729 -12.847 28.578 1.00 60.28 136 GLY A CA 1
ATOM 1019 C C . GLY A 1 136 ? -17.200 -13.178 29.984 1.00 60.28 136 GLY A C 1
ATOM 1020 O O . GLY A 1 136 ? -17.810 -12.811 30.987 1.00 60.28 136 GLY A O 1
ATOM 1021 N N . ALA A 1 137 ? -16.023 -13.805 30.062 1.00 63.50 137 ALA A N 1
ATOM 1022 C CA . ALA A 1 137 ? -15.255 -14.072 31.272 1.00 63.50 137 ALA A CA 1
ATOM 1023 C C . ALA A 1 137 ? -14.643 -12.826 31.957 1.00 63.50 137 ALA A C 1
ATOM 1025 O O . ALA A 1 137 ? -14.352 -12.879 33.155 1.00 63.50 137 ALA A O 1
ATOM 1026 N N . MET A 1 138 ? -14.463 -11.701 31.255 1.00 62.66 138 MET A N 1
ATOM 1027 C CA . MET A 1 138 ? -13.894 -10.467 31.827 1.00 62.66 138 MET A CA 1
ATOM 1028 C C . MET A 1 138 ? -14.946 -9.572 32.501 1.00 62.66 138 MET A C 1
ATOM 1030 O O . MET A 1 138 ? -14.613 -8.785 33.388 1.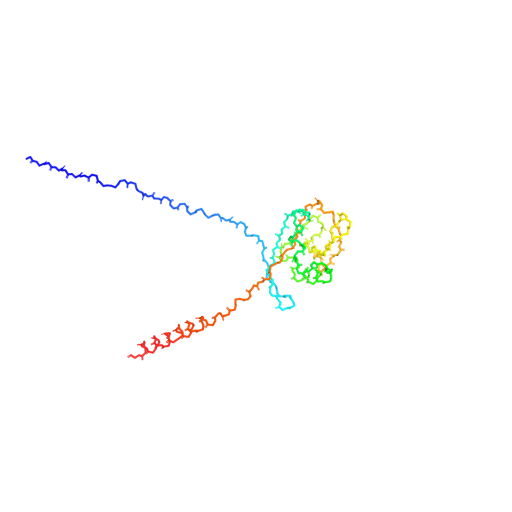00 62.66 138 MET A O 1
ATOM 1034 N N . LEU A 1 139 ? -16.227 -9.727 32.151 1.00 67.00 139 LEU A N 1
ATOM 1035 C CA . LEU A 1 139 ? -17.346 -9.006 32.774 1.00 67.00 139 LEU A CA 1
ATOM 1036 C C . LEU A 1 139 ? -17.467 -9.286 34.284 1.00 67.00 139 LEU A C 1
ATOM 1038 O O . LEU A 1 139 ? -17.531 -8.326 35.058 1.00 67.00 139 LEU A O 1
ATOM 1042 N N . PRO A 1 140 ? -17.419 -10.551 34.751 1.00 69.50 140 PRO A N 1
ATOM 1043 C CA . PRO A 1 140 ? -17.377 -10.855 36.178 1.00 69.50 140 PRO A CA 1
ATOM 1044 C C . PRO A 1 140 ? -16.176 -10.223 36.890 1.00 69.50 140 PRO A C 1
ATOM 1046 O O . PRO A 1 140 ? -16.318 -9.756 38.016 1.00 69.50 140 PRO A O 1
ATOM 1049 N N . GLN A 1 141 ? -15.005 -10.160 36.245 1.00 67.75 141 GLN A N 1
ATOM 1050 C CA . GLN A 1 141 ? -13.791 -9.582 36.839 1.00 67.75 141 GLN A CA 1
ATOM 1051 C C . GLN A 1 141 ? -13.890 -8.056 36.981 1.00 67.75 141 GLN A C 1
ATOM 1053 O O . GLN A 1 141 ? -13.551 -7.510 38.032 1.00 67.75 141 GLN A O 1
ATOM 1058 N N . ALA A 1 142 ? -14.428 -7.371 35.967 1.00 65.38 142 ALA A N 1
ATOM 1059 C CA . ALA A 1 142 ? -14.703 -5.936 36.025 1.00 65.38 142 ALA A CA 1
ATOM 1060 C C . ALA A 1 142 ? -15.751 -5.600 37.102 1.00 65.38 142 ALA A C 1
ATOM 1062 O O . ALA A 1 142 ? -15.576 -4.655 37.874 1.00 65.38 142 ALA A O 1
ATOM 1063 N N . LEU A 1 143 ? -16.805 -6.417 37.219 1.00 71.25 143 LEU A N 1
ATOM 1064 C CA . LEU A 1 143 ? -17.818 -6.279 38.269 1.00 71.25 143 LEU A CA 1
ATOM 1065 C C . LEU A 1 143 ? -17.245 -6.546 39.669 1.00 71.25 143 LEU A C 1
ATOM 1067 O O . LEU A 1 143 ? -17.582 -5.823 40.605 1.00 71.25 143 LEU A O 1
ATOM 1071 N N . MET A 1 144 ? -16.342 -7.522 39.823 1.00 73.94 144 MET A N 1
ATOM 1072 C CA . MET A 1 144 ? -15.650 -7.779 41.093 1.00 73.94 144 MET A CA 1
ATOM 1073 C C . MET A 1 144 ? -14.743 -6.614 41.505 1.00 73.94 144 MET A C 1
ATOM 1075 O O . MET A 1 144 ? -14.768 -6.217 42.669 1.00 73.94 144 MET A O 1
ATOM 1079 N N . LEU A 1 145 ? -13.990 -6.022 40.571 1.00 71.12 145 LEU A N 1
ATOM 1080 C CA . LEU A 1 145 ? -13.158 -4.844 40.845 1.00 71.12 145 LEU A CA 1
ATOM 1081 C C . LEU A 1 145 ? -14.003 -3.627 41.245 1.00 71.12 145 LEU A C 1
ATOM 1083 O O . LEU A 1 145 ? -13.665 -2.933 42.209 1.00 71.12 145 LEU A O 1
ATOM 1087 N N . MET A 1 146 ? -15.136 -3.393 40.577 1.00 70.94 146 MET A N 1
ATOM 1088 C CA . MET A 1 146 ? -16.058 -2.322 40.968 1.00 70.94 146 MET A CA 1
ATOM 1089 C C . MET A 1 146 ? -16.708 -2.593 42.334 1.00 70.94 146 MET A C 1
ATOM 1091 O O . MET A 1 146 ? -16.746 -1.703 43.184 1.00 70.94 146 MET A O 1
ATOM 1095 N N . GLY A 1 147 ? -17.148 -3.827 42.595 1.00 71.38 147 GLY A N 1
ATOM 1096 C CA . GLY A 1 147 ? -17.736 -4.222 43.878 1.00 71.38 147 GLY A CA 1
ATOM 1097 C C . GLY A 1 147 ? -16.758 -4.104 45.053 1.00 71.38 147 GLY A C 1
ATOM 1098 O O . GLY A 1 147 ? -17.106 -3.547 46.097 1.00 71.38 147 GLY A O 1
ATOM 1099 N N . ALA A 1 148 ? -15.511 -4.549 44.872 1.00 70.75 148 ALA A N 1
ATOM 1100 C CA . ALA A 1 148 ? -14.448 -4.400 45.865 1.00 70.75 148 ALA A CA 1
ATOM 1101 C C . ALA A 1 148 ? -14.151 -2.921 46.165 1.00 70.75 148 ALA A C 1
ATOM 1103 O O . ALA A 1 148 ? -13.982 -2.551 47.328 1.00 70.75 148 ALA A O 1
ATOM 1104 N N . SER A 1 149 ? -14.171 -2.064 45.140 1.00 70.19 149 SER A N 1
ATOM 1105 C CA . SER A 1 149 ? -13.959 -0.618 45.285 1.00 70.19 149 SER A CA 1
ATOM 1106 C C . SER A 1 149 ? -15.062 0.047 46.120 1.00 70.19 149 SER A C 1
ATOM 1108 O O . SER A 1 149 ? -14.770 0.838 47.018 1.00 70.19 149 SER A O 1
ATOM 1110 N N . VAL A 1 150 ? -16.330 -0.320 45.897 1.00 74.88 150 VAL A N 1
ATOM 1111 C CA . VAL A 1 150 ? -17.475 0.193 46.676 1.00 74.88 150 VAL A CA 1
ATOM 1112 C C . VAL A 1 150 ? -17.416 -0.268 48.136 1.00 74.88 150 VAL A C 1
ATOM 1114 O O . VAL A 1 150 ? -17.657 0.527 49.048 1.00 74.88 150 VAL A O 1
ATOM 1117 N N . LEU A 1 151 ? -17.048 -1.529 48.388 1.00 70.44 151 LEU A N 1
ATOM 1118 C CA . LEU A 1 151 ? -16.897 -2.052 49.750 1.00 70.44 151 LEU A CA 1
ATOM 1119 C C . LEU A 1 151 ? -15.743 -1.380 50.506 1.00 70.44 151 LEU A C 1
ATOM 1121 O O . LEU A 1 151 ? -15.881 -1.076 51.692 1.00 70.44 151 LEU A O 1
ATOM 1125 N N . PHE A 1 152 ? -14.632 -1.095 49.825 1.00 69.19 152 PHE A N 1
ATOM 1126 C CA . PHE A 1 152 ? -13.486 -0.410 50.422 1.00 69.19 152 PHE A CA 1
ATOM 1127 C C . PHE A 1 152 ? -13.808 1.051 50.775 1.00 69.19 152 PHE A C 1
ATOM 1129 O O . PHE A 1 152 ? -13.443 1.522 51.853 1.00 69.19 152 PHE A O 1
ATOM 1136 N N . LEU A 1 153 ? -14.562 1.748 49.918 1.00 68.62 153 LEU A N 1
ATOM 1137 C CA . LEU A 1 153 ? -15.047 3.106 50.193 1.00 68.62 153 LEU A CA 1
ATOM 1138 C C . LEU A 1 153 ? -16.046 3.140 51.356 1.00 68.62 153 LEU A C 1
ATOM 1140 O O . LEU A 1 153 ? -15.997 4.050 52.181 1.00 68.62 153 LEU A O 1
ATOM 1144 N N . ARG A 1 154 ? -16.909 2.124 51.473 1.00 70.44 154 ARG A N 1
ATOM 1145 C CA . ARG A 1 154 ? -17.866 2.015 52.582 1.00 70.44 154 ARG A CA 1
ATOM 1146 C C . ARG A 1 154 ? -17.177 1.726 53.918 1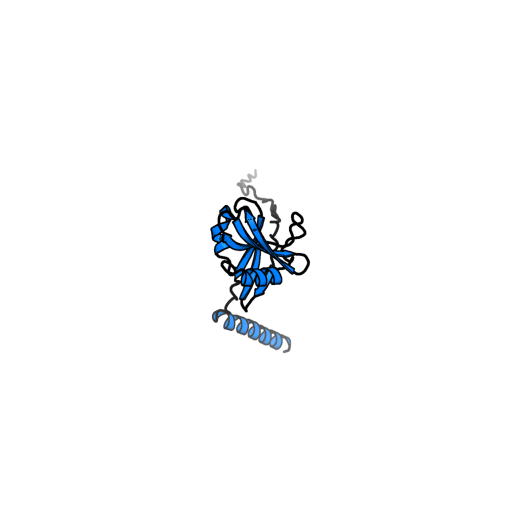.00 70.44 154 ARG A C 1
ATOM 1148 O O . ARG A 1 154 ? -17.551 2.324 54.918 1.00 70.44 154 ARG A O 1
ATOM 1155 N N . LYS A 1 155 ? -16.147 0.871 53.930 1.00 66.81 155 LYS A N 1
ATOM 1156 C CA . LYS A 1 155 ? -15.359 0.557 55.137 1.00 66.81 155 LYS A CA 1
ATOM 1157 C C . LYS A 1 155 ? -14.502 1.733 55.621 1.00 66.81 155 LYS A C 1
ATOM 1159 O O . LYS A 1 155 ? -14.178 1.786 56.797 1.00 66.81 155 LYS A O 1
ATOM 1164 N N . ARG A 1 156 ? -14.124 2.665 54.740 1.00 63.00 156 ARG A N 1
ATOM 1165 C CA . ARG A 1 156 ? -13.332 3.852 55.116 1.00 63.00 156 ARG A CA 1
ATOM 1166 C C . ARG A 1 156 ? -14.169 4.970 55.754 1.00 63.00 156 ARG A C 1
ATOM 1168 O O . ARG A 1 156 ? -13.600 5.849 56.388 1.00 63.00 156 ARG A O 1
ATOM 1175 N N . ASN A 1 157 ? -15.489 4.943 55.565 1.00 56.34 157 ASN A N 1
ATOM 1176 C CA . ASN A 1 157 ? -16.424 5.972 56.030 1.00 56.34 157 ASN A CA 1
ATOM 1177 C C . ASN A 1 157 ? -17.298 5.508 57.221 1.00 56.34 157 ASN A C 1
ATOM 1179 O O . ASN A 1 157 ? -18.307 6.146 57.519 1.00 56.34 157 ASN A O 1
ATOM 1183 N N . SER A 1 158 ? -16.957 4.394 57.875 1.00 52.88 158 SER A N 1
ATOM 1184 C CA . SER A 1 158 ? -17.542 3.908 59.140 1.00 52.88 158 SER A CA 1
ATOM 1185 C C . SER A 1 158 ? -16.430 3.681 60.149 1.00 52.88 158 SER A C 1
ATOM 1187 O O . SER A 1 158 ? -16.695 3.906 61.346 1.00 52.88 158 SER A O 1
#

Foldseek 3Di:
DDDDDDDDDDDDDPDPPPPPPPPPPPFQWDWDADPNFIKIKGKDKFFCVVCVVQLCPAPQAQHPVSLQSVQLRCAQSNHFDPPPQTWHAWNFHQDDDQWTWTWTHHDNHIDTDIDGRHDIGMHMGIDTDDDPDPPPVCVVVVVVVVVVVVVVVVVVVD

pLDDT: mean 79.32, std 18.5, range [40.75, 97.94]

Sequence (158 aa):
MKFPILRSLNNLLVVSLLALTASHAQAASFQAAIGGTSYNFTTITGTYNDNQAQLSSQPWFGSASLANTFATAVSFNLGGTVNFGELGPMFAYGVIDSEFQYVAYSFGSTVNNSFSRTGTYTFAVAQAQQVPEIDGAMLPQALMLMGASVLFLRKRNS